Protein AF-A0A942BDD0-F1 (afdb_monomer_lite)

Foldseek 3Di:
DVVVVVVVVCVVVVVQQDKDKDKDDLDQQWIWMWIQGSVPGDIDIDIGGDPPRVPDDDDDDWPPDPLPPDPPDDLCPRDDDQVVVCVVVVHSDDDDDADDPSSNRGPDDDD

Secondary structure (DSSP, 8-state):
-HHHHHHHHHHHHHHTT-EEEEEEEEETTEEEEEEEETTTTEEEEEEEE-GGGSS-------SSS-TT--TTS-TTTT---HHHHHHHTT-S-----S---TT----S---

Radius of gyration: 22.0 Å; chains: 1; bounding box: 38×43×69 Å

Structure (mmCIF, N/CA/C/O backbone):
data_AF-A0A942BDD0-F1
#
_entry.id   AF-A0A942BDD0-F1
#
loop_
_atom_site.group_PDB
_atom_site.id
_atom_site.type_symbol
_atom_site.label_atom_id
_atom_site.label_alt_id
_atom_site.label_comp_id
_atom_site.label_asym_id
_atom_site.label_entity_id
_atom_site.label_seq_id
_atom_site.pdbx_PDB_ins_code
_atom_site.Cartn_x
_atom_site.Cartn_y
_atom_site.Cartn_z
_atom_site.occupancy
_atom_site.B_iso_or_equiv
_atom_site.auth_seq_id
_atom_site.auth_comp_id
_atom_site.auth_asym_id
_atom_site.auth_atom_id
_atom_site.pdbx_PDB_model_num
ATOM 1 N N . MET A 1 1 ? -10.115 -26.445 44.166 1.00 62.91 1 MET A N 1
ATOM 2 C CA . MET A 1 1 ? -8.698 -26.142 43.849 1.00 62.91 1 MET A CA 1
ATOM 3 C C . MET A 1 1 ? -8.249 -26.668 42.481 1.00 62.91 1 MET A C 1
ATOM 5 O O . MET A 1 1 ? -7.776 -25.864 41.693 1.00 62.91 1 MET A O 1
ATOM 9 N N . ARG A 1 2 ? -8.467 -27.947 42.121 1.00 72.69 2 ARG A N 1
ATOM 10 C CA . ARG A 1 2 ? -8.086 -28.497 40.792 1.00 72.69 2 ARG A CA 1
ATOM 11 C C . ARG A 1 2 ? -8.632 -27.726 39.576 1.00 72.69 2 ARG A C 1
ATOM 13 O O . ARG A 1 2 ? -7.886 -27.477 38.642 1.00 72.69 2 ARG A O 1
ATOM 20 N N . ARG A 1 3 ? -9.900 -27.295 39.601 1.00 74.69 3 ARG A N 1
ATOM 21 C CA . ARG A 1 3 ? -10.501 -26.503 38.503 1.00 74.69 3 ARG A CA 1
ATOM 22 C C . ARG A 1 3 ? -9.835 -25.132 38.314 1.00 74.69 3 ARG A C 1
ATOM 24 O O . ARG A 1 3 ? -9.700 -24.674 37.189 1.00 74.69 3 ARG A O 1
ATOM 31 N N . LEU A 1 4 ? -9.384 -24.515 39.408 1.00 78.00 4 LEU A N 1
ATOM 32 C CA . LEU A 1 4 ? -8.706 -23.217 39.387 1.00 78.00 4 LEU A CA 1
ATOM 33 C C . LEU A 1 4 ? -7.290 -23.342 38.804 1.00 78.00 4 LEU A C 1
ATOM 35 O O . LEU A 1 4 ? -6.878 -22.507 38.012 1.00 78.00 4 LEU A O 1
ATOM 39 N N . ALA A 1 5 ? -6.586 -24.431 39.129 1.00 80.19 5 ALA A N 1
ATOM 40 C CA . ALA A 1 5 ? -5.271 -24.729 38.564 1.00 80.19 5 ALA A CA 1
ATOM 41 C C . ALA A 1 5 ? -5.323 -24.958 37.041 1.00 80.19 5 ALA A C 1
ATOM 43 O O . ALA A 1 5 ? -4.450 -24.480 36.324 1.00 80.19 5 ALA A O 1
ATOM 44 N N . VAL A 1 6 ? -6.371 -25.624 36.538 1.00 79.81 6 VAL A N 1
ATOM 45 C CA . VAL A 1 6 ? -6.586 -25.810 35.090 1.00 79.81 6 VAL A CA 1
ATOM 46 C C . VAL A 1 6 ? -6.858 -24.475 34.387 1.00 79.81 6 VAL A C 1
ATOM 48 O O . VAL A 1 6 ? -6.288 -24.218 33.334 1.00 79.81 6 VAL A O 1
ATOM 51 N N . LEU A 1 7 ? -7.670 -23.597 34.984 1.00 78.69 7 LEU A N 1
ATOM 52 C CA . LEU A 1 7 ? -7.923 -22.249 34.458 1.00 78.69 7 LEU A CA 1
ATOM 53 C C . LEU A 1 7 ? -6.647 -21.395 34.394 1.00 78.69 7 LEU A C 1
ATOM 55 O O . LEU A 1 7 ? -6.409 -20.732 33.389 1.00 78.69 7 LEU A O 1
ATOM 59 N N . ILE A 1 8 ? -5.805 -21.449 35.430 1.00 82.31 8 ILE A N 1
ATOM 60 C CA . ILE A 1 8 ? -4.539 -20.701 35.472 1.00 82.31 8 ILE A CA 1
ATOM 61 C C . ILE A 1 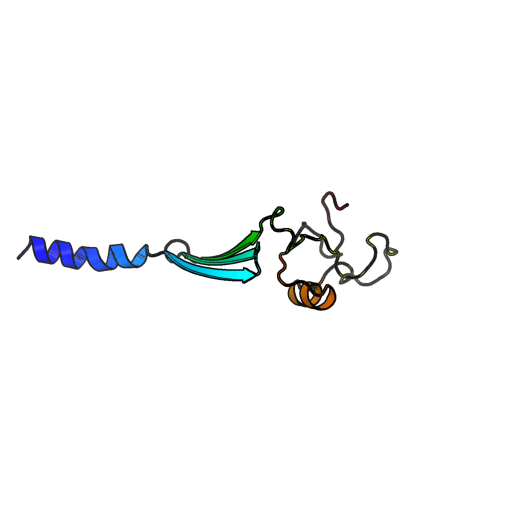8 ? -3.545 -21.234 34.431 1.00 82.31 8 ILE A C 1
ATOM 63 O O . ILE A 1 8 ? -2.875 -20.449 33.766 1.00 82.31 8 ILE A O 1
ATOM 67 N N . ALA A 1 9 ? -3.490 -22.553 34.231 1.00 79.25 9 ALA A N 1
ATOM 68 C CA . ALA A 1 9 ? -2.624 -23.173 33.228 1.00 79.25 9 ALA A CA 1
ATOM 69 C C . ALA A 1 9 ? -3.019 -22.834 31.774 1.00 79.25 9 ALA A C 1
ATOM 71 O O . ALA A 1 9 ? -2.178 -22.917 30.882 1.00 79.25 9 ALA A O 1
ATOM 72 N N . LEU A 1 10 ? -4.271 -22.427 31.526 1.00 75.56 10 LEU A N 1
ATOM 73 C CA . LEU A 1 10 ? -4.774 -22.068 30.191 1.00 75.56 10 LEU A CA 1
ATOM 74 C C . LEU A 1 10 ? -4.571 -20.584 29.822 1.00 75.56 10 LEU A C 1
ATOM 76 O O . LEU A 1 10 ? -4.614 -20.244 28.640 1.00 75.56 10 LEU A O 1
ATOM 80 N N . LEU A 1 11 ? -4.303 -19.701 30.792 1.00 72.44 11 LEU A N 1
ATOM 81 C CA . LEU A 1 11 ? -4.039 -18.271 30.557 1.00 72.44 11 LEU A CA 1
ATOM 82 C C . LEU A 1 11 ? -2.882 -17.976 29.577 1.00 72.44 11 LEU A C 1
ATOM 84 O O . LEU A 1 11 ? -3.079 -17.142 28.691 1.00 72.44 11 LEU A O 1
ATOM 88 N N . PRO A 1 12 ? -1.701 -18.626 29.659 1.00 68.94 12 PRO A N 1
ATOM 89 C CA . PRO A 1 12 ? -0.605 -18.335 28.730 1.00 68.94 12 PRO A CA 1
ATOM 90 C C . PRO A 1 12 ? -0.908 -18.773 27.288 1.00 68.94 12 PRO A C 1
ATOM 92 O O . PRO A 1 12 ? -0.429 -18.145 26.347 1.00 68.94 12 PRO A O 1
ATOM 95 N N . VAL A 1 13 ? -1.755 -19.792 27.096 1.00 65.62 13 VAL A N 1
ATOM 96 C CA . VAL A 1 13 ? -2.165 -20.262 25.760 1.00 65.62 13 VAL A CA 1
ATOM 97 C C . VAL A 1 13 ? -3.074 -19.237 25.070 1.00 65.62 13 VAL A C 1
ATOM 99 O O . VAL A 1 13 ? -2.958 -19.020 23.868 1.00 65.62 13 VAL A O 1
ATOM 102 N N . LEU A 1 14 ? -3.929 -18.545 25.830 1.00 62.47 14 LEU A N 1
ATOM 103 C CA . LEU A 1 14 ? -4.778 -17.463 25.312 1.00 62.47 14 LEU A CA 1
ATOM 104 C C . LEU A 1 14 ? -3.993 -16.173 25.016 1.00 62.47 14 LEU A C 1
ATOM 106 O O . LEU A 1 14 ? -4.410 -15.385 24.169 1.00 62.47 14 LEU A O 1
ATOM 110 N N . ALA A 1 15 ? -2.855 -15.956 25.682 1.00 61.16 15 ALA A N 1
ATOM 111 C CA . ALA A 1 15 ? -2.003 -14.787 25.457 1.00 61.16 15 ALA A CA 1
ATOM 112 C C . ALA A 1 15 ? -1.180 -14.884 24.155 1.00 61.16 15 ALA A C 1
ATOM 114 O O . ALA A 1 15 ? -0.946 -13.870 23.505 1.00 61.16 15 ALA A O 1
ATOM 115 N N . GLY A 1 16 ? -0.784 -16.092 23.734 1.00 60.22 16 GLY A N 1
ATOM 116 C CA . GLY A 1 16 ? 0.025 -16.306 22.523 1.00 60.22 16 GLY A CA 1
ATOM 117 C C . GLY A 1 16 ? -0.712 -16.119 21.189 1.00 60.22 16 GLY A C 1
ATOM 118 O O . GLY A 1 16 ? -0.070 -16.003 20.152 1.00 60.22 16 GLY A O 1
ATOM 119 N N . ALA A 1 17 ? -2.047 -16.065 21.201 1.00 60.78 17 ALA A N 1
ATOM 120 C CA . ALA A 1 17 ? -2.885 -15.930 20.002 1.00 60.78 17 ALA A CA 1
ATOM 121 C C . ALA A 1 17 ? -3.443 -14.507 19.804 1.00 60.78 17 ALA A C 1
ATOM 123 O O . ALA A 1 17 ? -4.437 -14.308 19.102 1.00 60.78 17 ALA A O 1
ATOM 124 N N . GLN A 1 18 ? -2.855 -13.508 20.462 1.00 69.50 18 GLN A N 1
ATOM 125 C CA . GLN A 1 18 ? -3.334 -12.135 20.363 1.00 69.50 18 GLN A CA 1
ATOM 126 C C . GLN A 1 18 ? -2.873 -11.506 19.046 1.00 69.50 18 GLN A C 1
ATOM 128 O O . GLN A 1 18 ? -1.701 -11.547 18.699 1.00 69.50 18 GLN A O 1
ATOM 133 N N . ILE A 1 19 ? -3.797 -10.905 18.300 1.00 74.75 19 ILE A N 1
ATOM 134 C CA . ILE A 1 19 ? -3.451 -10.003 17.199 1.00 74.75 19 ILE A CA 1
ATOM 135 C C . ILE A 1 19 ? -3.472 -8.596 17.778 1.00 74.75 19 ILE A C 1
ATOM 137 O O . ILE A 1 19 ? -4.530 -8.110 18.191 1.00 74.75 19 ILE A O 1
ATOM 141 N N . GLN A 1 20 ? -2.320 -7.930 17.801 1.00 86.94 20 GLN A N 1
ATOM 142 C CA . GLN A 1 20 ? -2.279 -6.513 18.137 1.00 86.94 20 GLN A CA 1
ATOM 143 C C . GLN A 1 20 ? -2.598 -5.713 16.877 1.00 86.94 20 GLN A C 1
ATOM 145 O O . GLN A 1 20 ? -1.850 -5.745 15.903 1.00 86.94 20 GLN A O 1
ATOM 150 N N . LYS A 1 21 ? -3.712 -4.981 16.898 1.00 93.12 21 LYS A N 1
ATOM 151 C CA . LYS A 1 21 ? -4.159 -4.145 15.782 1.00 93.12 21 LYS A CA 1
ATOM 152 C C . LYS A 1 21 ? -4.339 -2.705 16.224 1.00 93.12 21 LYS A C 1
ATOM 154 O O . LYS A 1 21 ? -4.861 -2.447 17.307 1.00 93.12 21 LYS A O 1
ATOM 159 N N . TRP A 1 22 ? -3.959 -1.775 15.363 1.00 96.44 22 TRP A N 1
ATOM 160 C CA . TRP A 1 22 ? -4.290 -0.369 15.538 1.00 96.44 22 TRP A CA 1
ATOM 161 C C . TRP A 1 22 ? -4.533 0.299 14.192 1.00 96.44 22 TRP A C 1
ATOM 163 O O . TRP A 1 22 ? -4.034 -0.138 13.153 1.00 96.44 22 TRP A O 1
ATOM 173 N N . GLU A 1 23 ? -5.328 1.361 14.227 1.00 97.69 23 GLU A N 1
ATOM 174 C CA . GLU A 1 23 ? -5.780 2.084 13.051 1.00 97.69 23 GLU A CA 1
ATOM 175 C C . GLU A 1 23 ? -5.591 3.588 13.259 1.00 97.69 23 GLU A C 1
ATOM 177 O O . GLU A 1 23 ? -5.786 4.108 14.358 1.00 97.69 23 GLU A O 1
ATOM 182 N N . LYS A 1 24 ? -5.190 4.285 12.198 1.00 97.50 24 LYS A N 1
ATOM 183 C CA . LYS A 1 24 ? -5.044 5.736 12.155 1.00 97.50 24 LYS A CA 1
ATOM 184 C C . LYS A 1 24 ? -5.702 6.270 10.892 1.00 97.50 24 LYS A C 1
ATOM 186 O O . LYS A 1 24 ? -5.309 5.915 9.780 1.00 97.50 24 LYS A O 1
ATOM 191 N N . LEU A 1 25 ? -6.651 7.184 11.068 1.00 97.44 25 LEU A N 1
ATOM 192 C CA . LEU A 1 25 ? -7.124 8.029 9.978 1.00 97.44 25 LEU A CA 1
ATOM 193 C C . LEU A 1 25 ? -5.967 8.935 9.531 1.00 97.44 25 LEU A C 1
ATOM 195 O O . LEU A 1 25 ? -5.430 9.693 10.339 1.00 97.44 25 LEU A O 1
ATOM 199 N N . VAL A 1 26 ? -5.555 8.827 8.266 1.00 97.00 26 VAL A N 1
ATOM 200 C CA . VAL A 1 26 ? -4.465 9.645 7.709 1.00 97.00 26 VAL A CA 1
ATOM 201 C C . VAL A 1 26 ? -5.037 10.973 7.227 1.00 97.00 26 VAL A C 1
ATOM 203 O O . VAL A 1 26 ? -4.605 12.032 7.669 1.00 97.00 26 VAL A O 1
ATOM 206 N N . VAL A 1 27 ? -6.042 10.889 6.355 1.00 97.06 27 VAL A N 1
ATOM 207 C CA . VAL A 1 27 ? -6.849 11.992 5.813 1.00 97.06 27 VAL A CA 1
ATOM 208 C C . VAL A 1 27 ? -8.233 11.437 5.436 1.00 97.06 27 VAL A C 1
ATOM 210 O O . VAL A 1 27 ? -8.375 10.215 5.323 1.00 97.06 27 VAL A O 1
ATOM 213 N N . PRO A 1 28 ? -9.266 12.267 5.205 1.00 96.69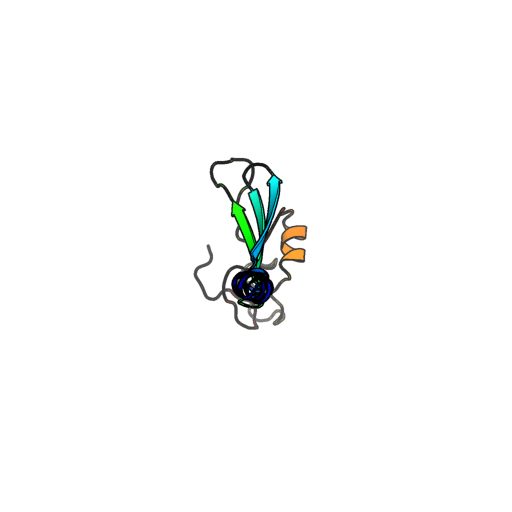 28 PRO A N 1
ATOM 214 C CA . PRO A 1 28 ? -10.546 11.781 4.690 1.00 96.69 28 PRO A CA 1
ATOM 215 C C . PRO A 1 28 ? -10.375 10.881 3.454 1.00 96.69 28 PRO A C 1
ATOM 217 O O . PRO A 1 28 ? -9.773 11.264 2.455 1.00 96.69 28 PRO A O 1
ATOM 220 N N . GLY A 1 29 ? -10.887 9.650 3.529 1.00 96.12 29 GLY A N 1
ATOM 221 C CA . GLY A 1 29 ? -10.766 8.657 2.457 1.00 96.12 29 GLY A CA 1
ATOM 222 C C . GLY A 1 29 ? -9.459 7.860 2.410 1.00 96.12 29 GLY A C 1
ATOM 223 O O . GLY A 1 29 ? -9.309 7.063 1.485 1.00 96.12 29 GLY A O 1
ATOM 224 N N . LEU A 1 30 ? -8.549 8.021 3.379 1.00 97.81 30 LEU A N 1
ATOM 225 C CA . LEU A 1 30 ? -7.383 7.153 3.552 1.00 97.81 30 LEU A CA 1
ATOM 226 C C . LEU A 1 30 ? -7.133 6.827 5.029 1.00 97.81 30 LEU A C 1
ATOM 228 O O . LEU A 1 30 ? -6.854 7.702 5.851 1.00 97.81 30 LEU A O 1
ATOM 232 N N . THR A 1 31 ? -7.133 5.536 5.334 1.00 98.19 31 THR A N 1
ATOM 233 C CA . THR A 1 31 ? -6.840 5.006 6.666 1.00 98.19 31 THR A CA 1
ATOM 234 C C . THR A 1 31 ? -5.656 4.053 6.602 1.00 98.19 31 THR A C 1
ATOM 236 O O . THR A 1 31 ? -5.546 3.251 5.675 1.00 98.19 31 THR A O 1
ATOM 239 N N . TYR A 1 32 ? -4.785 4.119 7.603 1.00 98.12 32 TYR A N 1
ATOM 240 C CA . TYR A 1 32 ? -3.680 3.190 7.790 1.00 98.12 32 TYR A CA 1
ATOM 241 C C . TYR A 1 32 ? -3.965 2.251 8.965 1.00 98.12 32 TYR A C 1
ATOM 243 O O . TYR A 1 32 ? -4.331 2.710 10.046 1.00 98.12 32 TYR A O 1
ATOM 251 N N . ARG A 1 33 ? -3.766 0.948 8.768 1.00 97.94 33 ARG A N 1
ATOM 252 C CA . ARG A 1 33 ? -3.886 -0.086 9.801 1.00 97.94 33 ARG A CA 1
ATOM 253 C C . ARG A 1 33 ? -2.609 -0.916 9.850 1.00 97.94 33 ARG A C 1
ATOM 255 O O . ARG A 1 33 ? -2.091 -1.315 8.809 1.00 97.94 33 ARG A O 1
ATOM 262 N N . MET A 1 34 ? -2.138 -1.198 11.059 1.00 97.44 34 MET A N 1
ATOM 263 C CA . MET A 1 34 ? -1.058 -2.148 11.312 1.00 97.44 34 MET A CA 1
ATOM 264 C C . MET A 1 34 ? -1.601 -3.302 12.149 1.00 97.44 34 MET A C 1
ATOM 266 O O . MET A 1 34 ? -2.314 -3.080 13.130 1.00 97.44 34 MET A O 1
ATOM 270 N N . GLU A 1 35 ? -1.239 -4.521 11.766 1.00 95.94 35 GLU A N 1
ATOM 271 C CA . GLU A 1 35 ? -1.570 -5.745 12.492 1.00 95.94 35 GLU A CA 1
ATOM 272 C C . GLU A 1 35 ? -0.291 -6.530 12.766 1.00 95.94 35 GLU A C 1
ATOM 274 O O . GLU A 1 35 ? 0.486 -6.801 11.851 1.00 95.94 35 GLU A O 1
ATOM 279 N N . ILE A 1 36 ? -0.068 -6.881 14.028 1.00 94.25 36 ILE A N 1
ATOM 280 C CA . ILE A 1 36 ? 0.996 -7.785 14.451 1.00 94.25 36 ILE A CA 1
ATOM 281 C C . ILE A 1 36 ? 0.326 -9.107 14.802 1.00 94.25 36 ILE A C 1
ATOM 283 O O . ILE A 1 36 ? -0.500 -9.171 15.715 1.00 94.25 36 ILE A O 1
ATOM 287 N N . ASP A 1 37 ? 0.665 -10.140 14.043 1.00 90.44 37 ASP A N 1
ATOM 288 C CA . ASP A 1 37 ? 0.223 -11.509 14.268 1.00 90.44 37 ASP A CA 1
ATOM 289 C C . ASP A 1 37 ? 1.373 -12.250 14.962 1.00 90.44 37 ASP A C 1
ATOM 291 O O . ASP A 1 37 ? 2.448 -12.431 14.391 1.00 90.44 37 ASP A O 1
ATOM 295 N N . TYR A 1 38 ? 1.183 -12.603 16.235 1.00 85.94 38 TYR A N 1
ATOM 296 C CA . TYR A 1 38 ? 2.200 -13.324 17.007 1.00 85.94 38 TYR A CA 1
ATOM 297 C C . TYR A 1 38 ? 2.158 -14.841 16.766 1.00 85.94 38 TYR A C 1
ATOM 299 O O . TYR A 1 38 ? 3.133 -15.524 17.072 1.00 85.94 38 TYR A O 1
ATOM 307 N N . ALA A 1 39 ? 1.069 -15.368 16.191 1.00 87.00 39 ALA A N 1
ATOM 308 C CA . ALA A 1 39 ? 0.934 -16.788 15.873 1.00 87.00 39 ALA A CA 1
ATOM 309 C C . ALA A 1 39 ? 1.638 -17.140 14.553 1.00 87.00 39 ALA A C 1
ATOM 311 O O . ALA A 1 39 ? 2.277 -18.187 14.445 1.00 87.00 39 ALA A O 1
ATOM 312 N N . ALA A 1 40 ? 1.564 -16.249 13.564 1.00 88.62 40 ALA A N 1
ATOM 313 C CA . ALA A 1 40 ? 2.399 -16.283 12.369 1.00 88.62 40 ALA A CA 1
ATOM 314 C C . ALA A 1 40 ? 3.290 -15.035 12.382 1.00 88.62 40 ALA A C 1
ATOM 316 O O . ALA A 1 40 ? 2.746 -13.969 12.129 1.00 88.62 40 ALA A O 1
ATOM 317 N N . PRO A 1 41 ? 4.611 -15.126 12.648 1.00 88.56 41 PRO A N 1
ATOM 318 C CA . PRO A 1 41 ? 5.469 -13.980 12.973 1.00 88.56 41 PRO A CA 1
ATOM 319 C C . PRO A 1 41 ? 5.593 -12.994 11.802 1.00 88.56 41 PRO A C 1
ATOM 321 O O . PRO A 1 41 ? 6.536 -13.037 11.012 1.00 88.56 41 PRO A O 1
ATOM 324 N N . ARG A 1 42 ? 4.612 -12.098 11.678 1.00 93.38 42 ARG A N 1
ATOM 325 C CA . ARG A 1 42 ? 4.490 -11.131 10.588 1.00 93.38 42 ARG A CA 1
ATOM 326 C C . ARG A 1 42 ? 3.859 -9.840 11.085 1.00 93.38 42 ARG A C 1
ATOM 328 O O . ARG A 1 42 ? 3.022 -9.830 11.988 1.00 93.38 42 ARG A O 1
ATOM 335 N N . VAL A 1 43 ? 4.229 -8.754 10.418 1.00 95.81 43 VAL A N 1
ATOM 336 C CA . VAL A 1 43 ? 3.607 -7.440 10.580 1.00 95.81 43 VAL A CA 1
ATOM 337 C C . VAL A 1 43 ? 2.944 -7.080 9.259 1.00 95.81 43 VAL A C 1
ATOM 339 O O . VAL A 1 43 ? 3.591 -7.082 8.213 1.00 95.81 43 VAL A O 1
ATOM 342 N N . VAL A 1 44 ? 1.645 -6.802 9.297 1.00 96.25 44 VAL A N 1
ATOM 343 C CA . VAL A 1 44 ? 0.844 -6.466 8.119 1.00 96.25 44 VAL A CA 1
ATOM 344 C C . VAL A 1 44 ? 0.521 -4.979 8.148 1.00 96.25 44 VAL A C 1
ATOM 346 O O . VAL A 1 44 ? -0.046 -4.469 9.113 1.00 96.25 44 VAL A O 1
ATOM 349 N N . HIS A 1 45 ? 0.873 -4.288 7.067 1.00 97.25 45 HIS A N 1
ATOM 350 C CA . HIS A 1 45 ? 0.607 -2.869 6.858 1.00 97.25 45 HIS A CA 1
ATOM 351 C C . HIS A 1 45 ? -0.484 -2.713 5.801 1.00 97.25 45 HIS A C 1
ATOM 353 O O . HIS A 1 45 ? -0.375 -3.274 4.712 1.00 97.25 45 HIS A O 1
ATOM 359 N N . ILE A 1 46 ? -1.542 -1.967 6.113 1.00 97.50 46 ILE A N 1
ATOM 360 C CA . ILE A 1 46 ? -2.744 -1.889 5.278 1.00 97.50 46 ILE A CA 1
ATOM 361 C C . ILE A 1 46 ? -3.122 -0.429 5.071 1.00 97.50 46 ILE A C 1
ATOM 363 O O . ILE A 1 46 ? -3.294 0.324 6.028 1.00 97.50 46 ILE A O 1
ATOM 367 N N . LEU A 1 47 ? -3.299 -0.049 3.808 1.00 97.19 47 LEU A N 1
ATOM 368 C CA . LEU A 1 47 ? -3.877 1.227 3.405 1.00 97.19 47 LEU A CA 1
ATOM 369 C C . LEU A 1 47 ? -5.287 0.976 2.879 1.00 97.19 47 LEU A C 1
ATOM 371 O O . LEU A 1 47 ? -5.473 0.274 1.888 1.00 97.19 47 LEU A O 1
ATOM 375 N N . ARG A 1 48 ? -6.287 1.551 3.544 1.00 96.88 48 ARG A N 1
ATOM 376 C CA . ARG A 1 48 ? -7.677 1.526 3.095 1.00 96.88 48 ARG A CA 1
ATOM 377 C C . ARG A 1 48 ? -8.003 2.857 2.438 1.00 96.88 48 ARG A C 1
ATOM 379 O O . ARG A 1 48 ? -8.123 3.868 3.125 1.00 96.88 48 ARG A O 1
ATOM 386 N N . TRP A 1 49 ? -8.150 2.836 1.120 1.00 96.62 49 TRP A N 1
ATOM 387 C CA . TRP A 1 49 ? -8.513 3.996 0.312 1.00 96.62 49 TRP A CA 1
ATOM 388 C C . TRP A 1 49 ? -9.978 3.916 -0.131 1.00 96.62 49 TRP A C 1
ATOM 390 O O . TRP A 1 49 ? -10.460 2.844 -0.496 1.00 96.62 49 TRP A O 1
ATOM 400 N N . SER A 1 50 ? -10.679 5.051 -0.091 1.00 96.25 50 SER A N 1
ATOM 401 C CA . SER A 1 50 ? -12.018 5.211 -0.662 1.00 96.25 50 SER A CA 1
ATOM 402 C C . SER A 1 50 ? -11.951 6.070 -1.931 1.00 96.25 50 SER A C 1
ATOM 404 O O . SER A 1 50 ? -11.740 7.280 -1.817 1.00 96.25 50 SER A O 1
ATOM 406 N N . PRO A 1 51 ? -12.176 5.499 -3.130 1.00 94.19 51 PRO A N 1
ATOM 407 C CA . PRO A 1 51 ? -12.156 6.254 -4.386 1.00 94.19 51 PRO A CA 1
ATOM 408 C C . PRO A 1 51 ? -13.220 7.353 -4.467 1.00 94.19 51 PRO A C 1
ATOM 410 O O . PRO A 1 51 ? -13.057 8.327 -5.195 1.00 94.19 51 PRO A O 1
ATOM 413 N N . THR A 1 52 ? -14.310 7.217 -3.709 1.00 95.38 52 THR A N 1
ATOM 414 C CA . THR A 1 52 ? -15.441 8.152 -3.720 1.00 95.38 52 THR A CA 1
ATOM 415 C C . THR A 1 52 ? -15.274 9.328 -2.757 1.00 95.38 52 THR A C 1
ATOM 417 O O . THR A 1 52 ? -16.135 10.201 -2.727 1.00 95.38 52 THR A O 1
ATOM 420 N N . SER A 1 53 ? -14.191 9.395 -1.968 1.00 95.06 53 SER A N 1
ATOM 421 C CA . SER A 1 53 ? -14.003 10.482 -0.992 1.00 95.06 53 SER A CA 1
ATOM 422 C C . SER A 1 53 ? -13.701 11.843 -1.624 1.00 95.06 53 SER A C 1
ATOM 424 O O . SER A 1 53 ? -13.788 12.862 -0.941 1.00 95.06 53 SER A O 1
ATOM 426 N N . GLY A 1 54 ? -13.231 11.864 -2.876 1.00 93.50 54 GLY A N 1
ATOM 427 C CA . GLY A 1 54 ? -12.756 13.065 -3.573 1.00 93.50 54 GLY A CA 1
ATOM 428 C C . GLY A 1 54 ? -11.491 13.714 -2.984 1.00 93.50 54 GLY A C 1
ATOM 429 O O . GLY A 1 54 ? -10.891 14.564 -3.629 1.00 93.50 54 GLY A O 1
ATOM 430 N N . SER A 1 55 ? -11.052 13.306 -1.789 1.00 93.50 55 SER A N 1
ATOM 431 C CA . SER A 1 55 ? -9.920 13.908 -1.068 1.00 93.50 55 SER A CA 1
ATOM 432 C C . SER A 1 55 ? -8.581 13.228 -1.365 1.00 93.50 55 SER A C 1
ATOM 434 O O . SER A 1 55 ? -7.526 13.814 -1.137 1.00 93.50 55 SER A O 1
ATOM 436 N N . VAL A 1 56 ? -8.607 11.986 -1.862 1.00 95.06 56 VAL A N 1
ATOM 437 C CA . VAL A 1 56 ? -7.407 11.196 -2.173 1.00 95.06 56 VAL A CA 1
ATOM 438 C C . VAL A 1 56 ? -7.598 10.481 -3.501 1.00 95.06 56 VAL A C 1
ATOM 440 O O . VAL A 1 56 ? -8.619 9.830 -3.721 1.00 95.06 56 VAL A O 1
ATOM 443 N N . THR A 1 57 ? -6.589 10.559 -4.365 1.00 94.75 57 THR A N 1
ATOM 444 C CA . THR A 1 57 ? -6.536 9.836 -5.641 1.00 94.75 57 THR A CA 1
ATOM 445 C C . THR A 1 57 ? -5.351 8.879 -5.652 1.00 94.75 57 THR A C 1
ATOM 447 O O . THR A 1 57 ? -4.292 9.185 -5.101 1.00 94.75 57 THR A O 1
ATOM 450 N N . ALA A 1 58 ? -5.531 7.717 -6.276 1.00 92.69 58 ALA A N 1
ATOM 451 C CA . ALA A 1 58 ? -4.441 6.794 -6.555 1.00 92.69 58 ALA A CA 1
ATOM 452 C C . ALA A 1 58 ? -3.800 7.145 -7.903 1.00 92.69 58 ALA A C 1
ATOM 454 O O . ALA A 1 58 ? -4.502 7.436 -8.872 1.00 92.69 58 ALA A O 1
ATOM 455 N N . LYS A 1 59 ? -2.467 7.113 -7.963 1.00 89.62 59 LYS A N 1
ATOM 456 C CA . LYS A 1 59 ? -1.692 7.296 -9.193 1.00 89.62 59 LYS A CA 1
ATOM 457 C C . LYS A 1 59 ? -0.640 6.204 -9.287 1.00 89.62 59 LYS A C 1
ATOM 459 O O . LYS A 1 59 ? -0.020 5.862 -8.281 1.00 89.62 59 LYS A O 1
ATOM 464 N N . VAL A 1 60 ? -0.446 5.685 -10.492 1.00 87.44 60 VAL A N 1
ATOM 465 C CA . VAL A 1 60 ? 0.675 4.803 -10.812 1.00 87.44 60 VAL A CA 1
ATOM 466 C C . VAL A 1 60 ? 1.851 5.685 -11.218 1.00 87.44 60 VAL A C 1
ATOM 468 O O . VAL A 1 60 ? 1.687 6.628 -11.990 1.00 87.44 60 VAL A O 1
ATOM 471 N N . GLU A 1 61 ? 3.032 5.408 -10.673 1.00 81.56 61 GLU A N 1
ATOM 472 C CA . GLU A 1 61 ? 4.257 6.132 -11.008 1.00 81.56 61 GLU A CA 1
ATOM 473 C C . GLU A 1 61 ? 5.374 5.125 -11.292 1.00 81.56 61 GLU A C 1
ATOM 475 O O . GLU A 1 61 ? 5.564 4.169 -10.539 1.00 81.56 61 GLU A O 1
ATOM 480 N N . ALA A 1 62 ? 6.130 5.347 -12.366 1.00 79.38 62 ALA A N 1
ATOM 481 C CA . ALA A 1 62 ? 7.394 4.656 -12.604 1.00 79.38 62 ALA A CA 1
ATOM 482 C C . ALA A 1 62 ? 8.533 5.358 -11.845 1.00 79.38 62 ALA A C 1
ATOM 484 O O . ALA A 1 62 ? 8.400 6.494 -11.395 1.00 79.38 62 ALA A O 1
ATOM 485 N N . ALA A 1 63 ? 9.697 4.724 -11.725 1.00 78.56 63 ALA A N 1
ATOM 486 C CA . ALA A 1 63 ? 10.850 5.263 -10.999 1.00 78.56 63 ALA A CA 1
ATOM 487 C C . ALA A 1 63 ? 11.560 6.462 -11.687 1.00 78.56 63 ALA A C 1
ATOM 489 O O . ALA A 1 63 ? 12.785 6.513 -11.761 1.00 78.56 63 ALA A O 1
ATOM 490 N N . GLY A 1 64 ? 10.810 7.461 -12.163 1.00 62.59 64 GLY A N 1
ATOM 491 C CA . GLY A 1 64 ? 11.321 8.779 -12.546 1.00 62.59 64 GLY A CA 1
ATOM 492 C C . GLY A 1 64 ? 11.868 8.919 -13.969 1.00 62.59 64 GLY A C 1
ATOM 493 O O . GLY A 1 64 ? 12.482 9.943 -14.257 1.00 62.59 64 GLY A O 1
ATOM 494 N N . LYS A 1 65 ? 11.667 7.946 -14.869 1.00 60.31 65 LYS A N 1
ATOM 495 C CA . LYS A 1 65 ? 12.041 8.068 -16.292 1.00 60.31 65 LYS A CA 1
ATOM 496 C C . LYS A 1 65 ? 10.984 7.431 -17.204 1.00 60.31 65 LYS A C 1
ATOM 498 O O . LYS A 1 65 ? 10.312 6.498 -16.763 1.00 60.31 65 LYS A O 1
ATOM 503 N N . PRO A 1 66 ? 10.825 7.912 -18.454 1.00 56.16 66 PRO A N 1
ATOM 504 C CA . PRO A 1 66 ? 9.923 7.290 -19.418 1.00 56.16 66 PRO A CA 1
ATOM 505 C C . PRO A 1 66 ? 10.305 5.821 -19.630 1.00 56.16 66 PRO A C 1
ATOM 507 O O . PRO A 1 66 ? 11.482 5.498 -19.787 1.00 56.16 66 PRO A O 1
ATOM 510 N N . MET A 1 67 ? 9.296 4.949 -19.671 1.00 54.50 67 MET A N 1
ATOM 511 C CA . MET A 1 67 ? 9.438 3.493 -19.843 1.00 54.50 67 MET A CA 1
ATOM 512 C C . MET A 1 67 ? 10.122 3.085 -21.164 1.00 54.50 67 MET A C 1
ATOM 514 O O . MET A 1 67 ? 10.473 1.926 -21.345 1.00 54.50 67 MET A O 1
ATOM 518 N N . LEU A 1 68 ? 10.326 4.041 -22.076 1.00 54.81 68 LEU A N 1
ATOM 519 C CA . LEU A 1 68 ? 10.905 3.860 -23.410 1.00 54.81 68 LEU A CA 1
ATOM 520 C C . LEU A 1 68 ? 12.329 4.431 -23.543 1.00 54.81 68 LEU A C 1
ATOM 522 O O . LEU A 1 68 ? 12.784 4.696 -24.655 1.00 54.81 68 LEU A O 1
ATOM 526 N N . ALA A 1 69 ? 13.041 4.674 -22.439 1.00 52.56 69 ALA A N 1
ATOM 527 C CA . ALA A 1 69 ? 14.426 5.133 -22.531 1.00 52.56 69 ALA A CA 1
ATOM 528 C C . ALA A 1 69 ? 15.311 4.081 -23.252 1.00 52.56 69 ALA A C 1
ATOM 530 O O . ALA A 1 69 ? 15.142 2.883 -23.014 1.00 52.56 69 ALA A O 1
ATOM 531 N N . PRO A 1 70 ? 16.256 4.491 -24.122 1.00 53.41 70 PRO A N 1
ATOM 532 C CA . PRO A 1 70 ? 17.143 3.564 -24.825 1.00 53.41 70 PRO A CA 1
ATOM 533 C C . PRO A 1 70 ? 17.888 2.632 -23.858 1.00 53.41 70 PRO A C 1
ATOM 535 O O . PRO A 1 70 ? 18.341 3.073 -22.803 1.00 53.41 70 PRO A O 1
ATOM 538 N N . LYS A 1 71 ? 18.066 1.363 -24.259 1.00 52.16 71 LYS A N 1
ATOM 539 C CA . LYS A 1 71 ? 18.685 0.244 -23.506 1.00 52.16 71 LYS A CA 1
ATOM 540 C C . LYS A 1 71 ? 20.076 0.505 -22.884 1.00 52.16 71 LYS A C 1
ATOM 542 O O . LYS A 1 71 ? 20.602 -0.383 -22.223 1.00 52.16 71 LYS A O 1
ATOM 547 N N . SER A 1 72 ? 20.704 1.654 -23.125 1.00 47.81 72 SER A N 1
ATOM 548 C CA . SER A 1 72 ? 22.108 1.934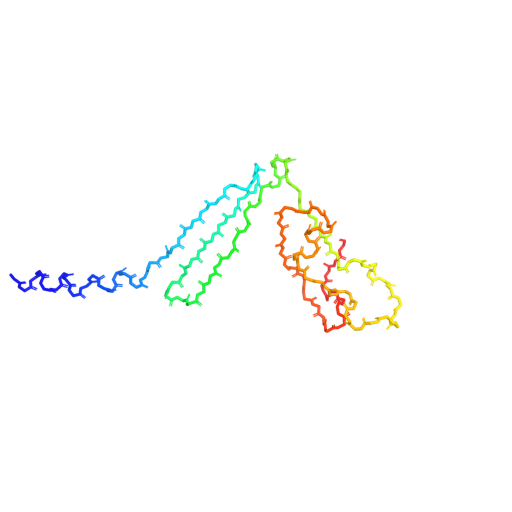 -22.797 1.00 47.81 72 SER A CA 1
ATOM 549 C C . SER A 1 72 ? 22.324 2.726 -21.505 1.00 47.81 72 SER A C 1
ATOM 551 O O . SER A 1 72 ? 23.423 3.233 -21.289 1.00 47.81 72 SER A O 1
ATOM 553 N N . VAL A 1 73 ? 21.308 2.892 -20.662 1.00 52.94 73 VAL A N 1
ATOM 554 C CA . VAL A 1 73 ? 21.429 3.669 -19.427 1.00 52.94 73 VAL A CA 1
ATOM 555 C C . VAL A 1 73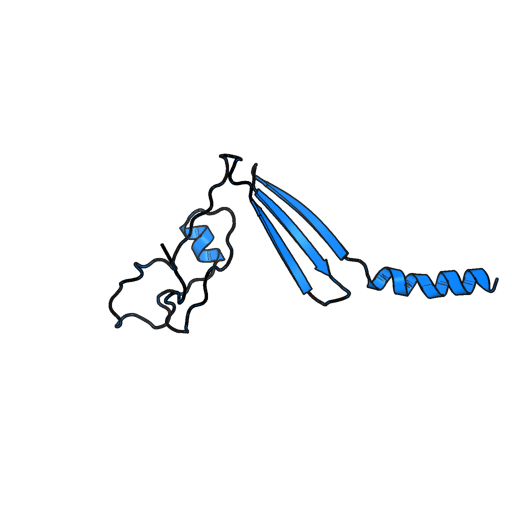 ? 21.212 2.715 -18.240 1.00 52.94 73 VAL A C 1
ATOM 557 O O . VAL A 1 73 ? 20.285 1.922 -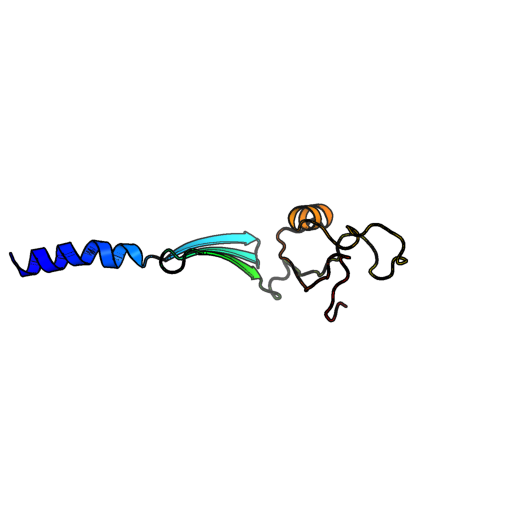18.232 1.00 52.94 73 VAL A O 1
ATOM 560 N N . ASP A 1 74 ? 22.193 2.706 -17.335 1.00 55.12 74 ASP A N 1
ATOM 561 C CA . ASP A 1 74 ? 22.217 2.158 -15.967 1.00 55.12 74 ASP A CA 1
ATOM 562 C C . ASP A 1 74 ? 21.240 1.000 -15.607 1.00 55.12 74 ASP A C 1
ATOM 564 O O . ASP A 1 74 ? 20.033 1.207 -15.566 1.00 55.12 74 ASP A O 1
ATOM 568 N N . PRO A 1 75 ? 21.712 -0.193 -15.193 1.00 51.66 75 PRO A N 1
ATOM 569 C CA . PRO A 1 75 ? 20.857 -1.263 -14.658 1.00 51.66 75 PRO A CA 1
ATOM 570 C C . PRO A 1 75 ? 19.968 -0.869 -13.461 1.00 51.66 75 PRO A C 1
ATOM 572 O O . PRO A 1 75 ? 18.986 -1.556 -13.192 1.00 51.66 75 PRO A O 1
ATOM 575 N N . ALA A 1 76 ? 20.294 0.202 -12.727 1.00 52.62 76 ALA A N 1
ATOM 576 C CA . ALA A 1 76 ? 19.445 0.762 -11.673 1.00 52.62 76 ALA A CA 1
ATOM 577 C C . ALA A 1 76 ? 18.280 1.618 -12.215 1.00 52.62 76 ALA A C 1
ATOM 579 O O . ALA A 1 76 ? 17.398 2.037 -11.460 1.00 52.62 76 ALA A O 1
ATOM 580 N N . GLN A 1 77 ? 18.249 1.883 -13.520 1.00 58.72 77 GLN A N 1
ATOM 581 C CA . GLN A 1 77 ? 17.181 2.607 -14.188 1.00 58.72 77 GLN A CA 1
ATOM 582 C C . GLN A 1 77 ? 15.859 1.841 -14.083 1.00 58.72 77 GLN A C 1
ATOM 584 O O . GLN A 1 77 ? 15.799 0.640 -14.301 1.00 58.72 77 GLN A O 1
ATOM 589 N N . GLY A 1 78 ? 14.782 2.535 -13.707 1.00 66.31 78 GLY A N 1
ATOM 590 C CA . GLY A 1 78 ? 13.472 1.907 -13.491 1.00 66.31 78 GLY A CA 1
ATOM 591 C C . GLY A 1 78 ? 13.242 1.396 -12.064 1.00 66.31 78 GLY A C 1
ATOM 592 O O . GLY A 1 78 ? 12.120 1.030 -11.729 1.00 66.31 78 GLY A O 1
ATOM 593 N N . ARG A 1 79 ? 14.245 1.470 -11.175 1.00 77.62 79 ARG A N 1
ATOM 594 C CA . ARG A 1 79 ? 14.108 1.121 -9.752 1.00 77.62 79 ARG A CA 1
ATOM 595 C C . ARG A 1 79 ? 14.212 2.365 -8.879 1.00 77.62 79 ARG A C 1
ATOM 597 O O . ARG A 1 79 ? 15.095 3.196 -9.060 1.00 77.62 79 ARG A O 1
ATOM 604 N N . ALA A 1 80 ? 13.336 2.482 -7.889 1.00 84.06 80 ALA A N 1
ATOM 605 C CA . ALA A 1 80 ? 13.449 3.502 -6.855 1.00 84.06 80 ALA A CA 1
ATOM 606 C C . ALA A 1 80 ? 12.862 2.999 -5.537 1.00 84.06 80 ALA A C 1
ATOM 608 O O . ALA A 1 80 ? 11.981 2.140 -5.514 1.00 84.06 80 ALA A O 1
ATOM 609 N N . GLN A 1 81 ? 13.348 3.555 -4.428 1.00 89.62 81 GLN A N 1
ATOM 610 C CA . GLN A 1 81 ? 12.710 3.353 -3.134 1.00 89.62 81 GLN A CA 1
ATOM 611 C C . GLN A 1 81 ? 11.328 4.012 -3.138 1.00 89.62 81 GLN A C 1
ATOM 613 O O . GLN A 1 81 ? 11.195 5.168 -3.546 1.00 89.62 81 GLN A O 1
ATOM 618 N N . ILE A 1 82 ? 10.316 3.301 -2.629 1.00 92.19 82 ILE A N 1
ATOM 619 C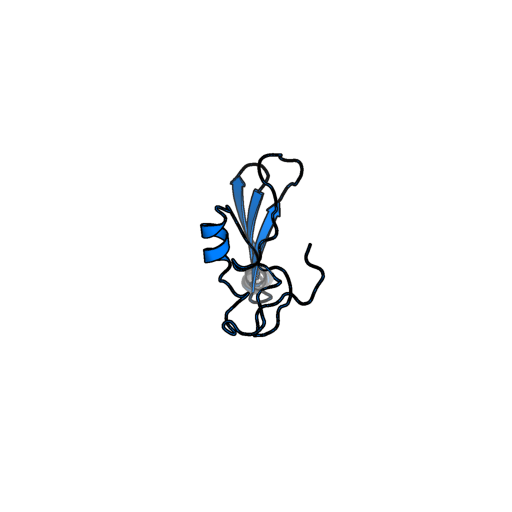 CA . ILE A 1 82 ? 8.938 3.811 -2.523 1.00 92.19 82 ILE A CA 1
ATOM 620 C C . ILE A 1 82 ? 8.922 5.141 -1.764 1.00 92.19 82 ILE A C 1
ATOM 622 O O . ILE A 1 82 ? 8.263 6.078 -2.195 1.00 92.19 82 ILE A O 1
ATOM 626 N N . SER A 1 83 ? 9.693 5.260 -0.679 1.00 92.81 83 SER A N 1
ATOM 627 C CA . SER A 1 83 ? 9.817 6.501 0.097 1.00 92.81 83 SER A CA 1
ATOM 628 C C . SER A 1 83 ? 10.274 7.679 -0.767 1.00 92.81 83 SER A C 1
ATOM 630 O O . SER A 1 83 ? 9.649 8.736 -0.745 1.00 92.81 83 SER A O 1
ATOM 632 N N . SER A 1 84 ? 11.316 7.499 -1.582 1.00 91.38 84 SER A N 1
ATOM 633 C CA . SER A 1 84 ? 11.798 8.527 -2.509 1.00 91.38 84 SER A CA 1
ATOM 634 C C . SER A 1 84 ? 10.759 8.887 -3.570 1.00 91.38 84 SER A C 1
ATOM 636 O O . SER A 1 84 ? 10.621 10.062 -3.904 1.00 91.38 84 SER A O 1
ATOM 638 N N . MET A 1 85 ? 10.016 7.901 -4.084 1.00 90.00 85 MET A N 1
ATOM 639 C CA . MET A 1 85 ? 8.944 8.133 -5.059 1.00 90.00 85 MET A CA 1
ATOM 640 C C . MET A 1 85 ? 7.787 8.920 -4.444 1.00 90.00 85 MET A C 1
ATOM 642 O O . MET A 1 85 ? 7.385 9.934 -5.000 1.00 90.00 85 MET A O 1
ATOM 646 N N . VAL A 1 86 ? 7.321 8.523 -3.258 1.00 93.31 86 VAL A N 1
ATOM 647 C CA . VAL A 1 86 ? 6.264 9.225 -2.516 1.00 93.31 86 VAL A CA 1
ATOM 648 C C . VAL A 1 86 ? 6.670 10.673 -2.241 1.00 93.31 86 VAL A C 1
ATOM 650 O O . VAL A 1 86 ? 5.889 11.581 -2.511 1.00 93.31 86 VAL A O 1
ATOM 653 N N . MET A 1 87 ? 7.903 10.914 -1.781 1.00 91.75 87 MET A N 1
ATOM 654 C CA . MET A 1 87 ? 8.402 12.275 -1.546 1.00 91.75 87 MET A CA 1
ATOM 655 C C . MET A 1 87 ? 8.464 13.102 -2.836 1.00 91.75 87 MET A C 1
ATOM 657 O O . MET A 1 87 ? 7.986 14.235 -2.863 1.00 91.75 87 MET A O 1
ATOM 661 N N . ARG A 1 88 ? 9.018 12.542 -3.921 1.00 88.56 88 ARG A N 1
ATOM 662 C CA . ARG A 1 88 ? 9.142 13.226 -5.219 1.00 88.56 88 ARG A CA 1
ATOM 663 C C . ARG A 1 88 ? 7.777 13.551 -5.830 1.00 88.56 88 ARG A C 1
ATOM 665 O O . ARG A 1 88 ? 7.576 14.666 -6.304 1.00 88.56 88 ARG A O 1
ATOM 672 N N . GLY A 1 89 ? 6.851 12.596 -5.796 1.00 87.31 89 GLY A N 1
ATOM 673 C CA . GLY A 1 89 ? 5.488 12.727 -6.309 1.00 87.31 89 GLY A CA 1
ATOM 674 C C . GLY A 1 89 ? 4.546 13.510 -5.389 1.00 87.31 89 GLY A C 1
ATOM 675 O O . GLY A 1 89 ? 3.379 13.690 -5.734 1.00 87.31 89 GLY A O 1
ATOM 676 N N . LYS A 1 90 ? 5.031 13.979 -4.226 1.00 91.69 90 LYS A N 1
ATOM 677 C CA . LYS A 1 90 ? 4.228 14.628 -3.172 1.00 91.69 90 LYS A CA 1
ATOM 678 C C . LYS A 1 90 ? 3.025 13.774 -2.740 1.00 91.69 90 LYS A C 1
ATOM 680 O O . LYS A 1 90 ? 1.956 14.296 -2.427 1.00 91.69 90 LYS A O 1
ATOM 685 N N . GLY A 1 91 ? 3.196 12.454 -2.751 1.00 93.88 91 GLY A N 1
ATOM 686 C CA . GLY A 1 91 ? 2.214 11.504 -2.251 1.00 93.88 91 GLY A CA 1
ATOM 687 C C . GLY A 1 91 ? 2.167 11.498 -0.723 1.00 93.88 91 GLY A C 1
ATOM 688 O O . GLY A 1 91 ? 3.127 11.859 -0.049 1.00 93.88 91 GLY A O 1
ATOM 689 N N . ILE A 1 92 ? 1.042 11.044 -0.174 1.00 95.25 92 ILE A N 1
ATOM 690 C CA . ILE A 1 92 ? 0.838 10.889 1.279 1.00 95.25 92 ILE A CA 1
ATOM 691 C C . ILE A 1 92 ? 1.028 9.442 1.759 1.00 95.25 92 ILE A C 1
ATOM 693 O O . ILE A 1 92 ? 1.119 9.191 2.957 1.00 95.25 92 ILE A O 1
ATOM 697 N N . ALA A 1 93 ? 1.073 8.489 0.825 1.00 95.69 93 ALA A N 1
ATOM 698 C CA . ALA A 1 93 ? 1.340 7.074 1.049 1.00 95.69 93 ALA A CA 1
ATOM 699 C C . ALA A 1 93 ? 1.766 6.415 -0.276 1.00 95.69 93 ALA A C 1
ATOM 701 O O . ALA A 1 93 ? 1.509 6.962 -1.349 1.00 95.69 93 ALA A O 1
ATOM 702 N N . GLY A 1 94 ? 2.393 5.240 -0.205 1.00 94.69 94 GLY A N 1
ATOM 703 C CA . GLY A 1 94 ? 2.793 4.473 -1.384 1.00 94.69 94 GLY A CA 1
ATOM 704 C C . GLY A 1 94 ? 3.052 3.006 -1.062 1.00 94.69 94 GLY A C 1
ATOM 705 O O . GLY A 1 94 ? 3.312 2.646 0.085 1.00 94.69 94 GLY A O 1
ATOM 706 N N . LEU A 1 95 ? 2.971 2.174 -2.095 1.00 94.75 95 LEU A N 1
ATOM 707 C CA . LEU A 1 95 ? 3.213 0.733 -2.068 1.00 94.75 95 LEU A CA 1
ATOM 708 C C . LEU A 1 95 ? 3.941 0.326 -3.355 1.00 94.75 95 LEU A C 1
ATOM 710 O O . LEU A 1 95 ? 3.868 1.044 -4.353 1.00 94.75 95 LEU A O 1
ATOM 714 N N . ASN A 1 96 ? 4.671 -0.790 -3.337 1.00 92.56 96 ASN A N 1
ATOM 715 C CA . ASN A 1 96 ? 5.251 -1.334 -4.564 1.00 92.56 96 ASN A CA 1
ATOM 716 C C . ASN A 1 96 ? 4.138 -1.858 -5.479 1.00 92.56 96 ASN A C 1
ATOM 718 O O . ASN A 1 96 ? 3.167 -2.434 -4.997 1.00 92.56 96 ASN A O 1
ATOM 722 N N . GLY A 1 97 ? 4.300 -1.662 -6.787 1.00 89.56 97 GLY A N 1
ATOM 723 C CA . GLY A 1 97 ? 3.356 -2.137 -7.797 1.00 89.56 97 GLY A CA 1
ATOM 724 C C . GLY A 1 97 ? 3.763 -3.490 -8.377 1.00 89.56 97 GLY A C 1
ATOM 725 O O . GLY A 1 97 ? 3.704 -4.512 -7.701 1.00 89.56 97 GLY A O 1
ATOM 726 N N . ASP A 1 98 ? 4.157 -3.467 -9.646 1.00 87.38 98 ASP A N 1
ATOM 727 C CA . ASP A 1 98 ? 4.398 -4.643 -10.481 1.00 87.38 98 ASP A CA 1
ATOM 728 C C . ASP A 1 98 ? 5.709 -5.392 -10.170 1.00 87.38 98 ASP A C 1
ATOM 730 O O . ASP A 1 98 ? 6.600 -4.891 -9.475 1.00 87.38 98 ASP A O 1
ATOM 734 N N . PHE A 1 99 ? 5.841 -6.591 -10.736 1.00 87.69 99 PHE A N 1
ATOM 735 C CA . PHE A 1 99 ? 7.118 -7.270 -10.889 1.00 87.69 99 PHE A CA 1
ATOM 736 C C . PHE A 1 99 ? 7.994 -6.541 -11.912 1.00 87.69 99 PHE A C 1
ATOM 738 O O . PHE A 1 99 ? 7.532 -6.085 -12.954 1.00 87.69 99 PHE A O 1
ATOM 745 N N . PHE A 1 100 ? 9.292 -6.485 -11.640 1.00 82.75 100 PHE A N 1
ATOM 746 C CA . PHE A 1 100 ? 10.297 -5.946 -12.551 1.00 82.75 100 PHE A CA 1
ATOM 747 C C . PHE A 1 100 ? 11.575 -6.788 -12.435 1.00 82.75 100 PHE A C 1
ATOM 749 O O . PHE A 1 100 ? 11.915 -7.235 -11.332 1.00 82.75 100 PHE A O 1
ATOM 756 N N . PRO A 1 101 ? 12.304 -7.036 -13.538 1.00 79.06 101 PRO A N 1
ATOM 757 C CA . PRO A 1 101 ? 13.572 -7.732 -13.488 1.00 79.06 101 PRO A CA 1
ATOM 758 C C . PRO A 1 101 ? 14.629 -6.803 -12.882 1.00 79.06 101 PRO A C 1
ATOM 760 O O . PRO A 1 101 ? 14.372 -5.642 -12.544 1.00 79.06 101 PRO A O 1
ATOM 763 N N . TRP A 1 102 ? 15.861 -7.292 -12.758 1.00 76.12 102 TRP A N 1
ATOM 764 C CA . TRP A 1 102 ? 16.945 -6.471 -12.220 1.00 76.12 102 TRP A CA 1
ATOM 765 C C . TRP A 1 102 ? 17.116 -5.144 -12.976 1.00 76.12 102 TRP A C 1
ATOM 767 O O . TRP A 1 102 ? 17.391 -4.135 -12.343 1.00 76.12 102 TRP A O 1
ATOM 777 N N . GLN A 1 103 ? 16.838 -5.130 -14.284 1.00 73.38 103 GLN A N 1
ATOM 778 C CA . GLN A 1 103 ? 16.905 -3.953 -15.159 1.00 73.38 103 GLN A CA 1
ATOM 779 C C . GLN A 1 103 ? 15.732 -2.964 -14.994 1.00 73.38 103 GLN A C 1
ATOM 781 O O . GLN A 1 103 ? 15.651 -2.001 -15.744 1.00 73.38 103 GLN A O 1
ATOM 786 N N . GLY A 1 104 ? 14.789 -3.213 -14.077 1.00 72.56 104 GLY A N 1
ATOM 787 C CA . GLY A 1 104 ? 13.823 -2.212 -13.608 1.00 72.56 104 GLY A CA 1
ATOM 788 C C . GLY A 1 104 ? 12.585 -1.949 -14.473 1.00 72.56 104 GLY A C 1
ATOM 789 O O . GLY A 1 104 ? 11.723 -1.187 -14.047 1.00 72.56 104 GLY A O 1
ATOM 790 N N . ASN A 1 105 ? 12.445 -2.571 -15.645 1.00 76.31 105 ASN A N 1
ATOM 791 C CA . ASN A 1 105 ? 11.237 -2.419 -16.465 1.00 76.31 105 ASN A CA 1
ATOM 792 C C . ASN A 1 105 ? 10.075 -3.268 -15.914 1.00 76.31 105 ASN A C 1
ATOM 794 O O . ASN A 1 105 ? 10.288 -4.443 -15.630 1.00 76.31 105 ASN A O 1
ATOM 798 N N . PRO A 1 106 ? 8.852 -2.735 -15.786 1.00 80.31 106 PRO A N 1
ATOM 799 C CA . PRO A 1 106 ? 7.701 -3.538 -15.370 1.00 80.31 106 PRO A CA 1
ATOM 800 C C . PRO A 1 106 ? 7.439 -4.686 -16.360 1.00 80.31 106 PRO A C 1
ATOM 802 O O . PRO A 1 106 ? 7.656 -4.532 -17.564 1.00 80.31 106 PRO A O 1
ATOM 805 N N . LEU A 1 107 ? 7.009 -5.839 -15.849 1.00 83.44 107 LEU A N 1
ATOM 806 C CA . LEU A 1 107 ? 6.754 -7.049 -16.644 1.00 83.44 107 LEU A CA 1
ATOM 807 C C . LEU A 1 107 ? 5.282 -7.208 -17.039 1.00 83.44 107 LEU A C 1
ATOM 809 O O . LEU A 1 107 ? 4.975 -7.887 -18.019 1.00 83.44 107 LEU A O 1
ATOM 813 N N . GLY A 1 108 ? 4.380 -6.629 -16.258 1.00 82.06 108 GLY A N 1
ATOM 814 C CA . GLY A 1 108 ? 2.945 -6.650 -16.458 1.00 82.06 108 GLY A CA 1
ATOM 815 C C . GLY A 1 108 ? 2.441 -5.507 -17.334 1.00 82.06 108 GLY A C 1
ATOM 816 O O . GLY A 1 108 ? 3.189 -4.723 -17.923 1.00 82.06 108 GLY A O 1
ATOM 817 N N . CYS A 1 109 ? 1.115 -5.418 -17.421 1.00 81.06 109 CYS A N 1
ATOM 818 C CA . CYS A 1 109 ? 0.447 -4.322 -18.107 1.00 81.06 109 CYS A CA 1
ATOM 819 C C . CYS A 1 109 ? 0.561 -3.044 -17.264 1.00 81.06 109 CYS A C 1
ATOM 821 O O . CYS A 1 109 ? -0.002 -2.961 -16.173 1.00 81.06 109 CYS A O 1
ATOM 823 N N . MET A 1 110 ? 1.278 -2.055 -17.788 1.00 74.56 110 MET A N 1
ATOM 824 C CA . MET A 1 110 ? 1.351 -0.698 -17.250 1.00 74.56 110 MET A CA 1
ATOM 825 C C . MET A 1 110 ? 0.782 0.255 -18.296 1.00 74.56 110 MET A C 1
ATOM 827 O O . MET A 1 110 ? 1.152 0.174 -19.469 1.00 74.56 110 MET A O 1
ATOM 831 N N . VAL A 1 111 ? -0.119 1.131 -17.858 1.00 67.06 111 VAL A N 1
ATOM 832 C CA . VAL A 1 111 ? -0.831 2.127 -18.672 1.00 67.06 111 VAL A CA 1
ATOM 833 C C . VAL A 1 111 ? -0.661 3.508 -18.068 1.00 67.06 111 VAL A C 1
ATOM 835 O O . VAL A 1 111 ? -0.686 3.602 -16.819 1.00 67.06 111 VAL A O 1
#

Sequence (111 aa):
MRRLAVLIALLPVLAGAQIQKWEKLVVPGLTYRMEIDYAAPRVVHILRWSPTSGSVTAKVEAAGKPMLAPKSVDPAQGRAQISSMVMRGKGIAGLNGDFFPWQGNPLGCMV

pLDDT: mean 82.31, std 14.49, range [47.81, 98.19]